Protein AF-A0AA43CAV2-F1 (afdb_monomer)

Solvent-accessible surface area (backbone atoms only — not comparable to full-atom values): 5050 Å² total; per-residue (Å²): 133,85,78,86,57,74,90,77,57,59,62,70,58,52,49,50,50,51,44,62,74,44,54,94,58,51,44,42,16,60,67,60,18,54,49,52,52,27,53,49,41,22,67,75,68,71,48,51,73,67,56,18,45,56,48,52,52,48,36,40,76,69,58,43,28,45,69,73,54,72,88,84,53,94,61,73,48,67,88,28,38,42,44,75,51,133

Foldseek 3Di:
DDDDDPVPDPLVVVLVQQCVVCPPHAAFFDVRNLVVQLVSSCVVVVDDSVVSNVSSVVCDVVVQKHWPDDPPDPDTGRVTGIDRHD

Structure (mmCIF, N/CA/C/O backbone):
data_AF-A0AA43CAV2-F1
#
_entry.id   AF-A0AA43CAV2-F1
#
loop_
_atom_site.group_PDB
_atom_site.id
_atom_site.type_symbol
_atom_site.label_atom_id
_atom_site.label_alt_id
_atom_site.label_comp_id
_atom_site.label_asym_id
_atom_site.label_entity_id
_atom_site.label_seq_id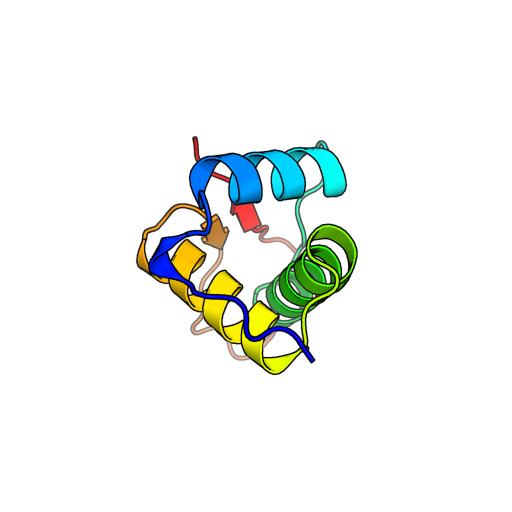
_atom_site.pdbx_PDB_ins_code
_atom_site.Cartn_x
_atom_site.Cartn_y
_atom_site.Cartn_z
_atom_site.occupancy
_atom_site.B_iso_or_equiv
_atom_site.auth_seq_id
_atom_site.auth_comp_id
_atom_site.auth_asym_id
_atom_site.auth_atom_id
_atom_site.pdbx_PDB_model_num
ATOM 1 N N . MET A 1 1 ? -10.012 5.764 20.084 1.00 43.47 1 MET A N 1
ATOM 2 C CA . MET A 1 1 ? -9.356 5.267 18.860 1.00 43.47 1 MET A CA 1
ATOM 3 C C . MET A 1 1 ? -10.201 4.114 18.371 1.00 43.47 1 MET A C 1
ATOM 5 O O . MET A 1 1 ? -10.317 3.137 19.098 1.00 43.47 1 MET A O 1
ATOM 9 N N . SER A 1 2 ? -10.901 4.295 17.253 1.00 52.34 2 SER A N 1
ATOM 10 C CA . SER A 1 2 ? -11.709 3.231 16.657 1.00 52.34 2 SER A CA 1
ATOM 11 C C . SER A 1 2 ? -10.763 2.276 15.946 1.00 52.34 2 SER A C 1
ATOM 13 O O . SER A 1 2 ? -10.029 2.704 15.065 1.00 52.34 2 SER A O 1
ATOM 15 N N . THR A 1 3 ? -10.730 1.022 16.380 1.00 61.22 3 THR A N 1
ATOM 16 C CA . THR A 1 3 ? -10.010 -0.052 15.695 1.00 61.22 3 THR A CA 1
ATOM 17 C C . THR A 1 3 ? -10.733 -0.333 14.383 1.00 61.22 3 THR A C 1
ATOM 19 O O . THR A 1 3 ? -11.936 -0.599 14.416 1.00 61.22 3 THR A O 1
ATOM 22 N N . LEU A 1 4 ? -10.048 -0.253 13.240 1.00 68.00 4 LEU A N 1
ATOM 23 C CA . LEU A 1 4 ? -10.637 -0.711 11.983 1.00 68.00 4 LEU A CA 1
ATOM 24 C C . LEU A 1 4 ? -10.896 -2.212 12.080 1.00 68.00 4 LEU A C 1
ATOM 26 O O . LEU A 1 4 ? -9.985 -2.986 12.364 1.00 68.00 4 LEU A O 1
ATOM 30 N N . VAL A 1 5 ? -12.143 -2.619 11.857 1.00 66.88 5 VAL A N 1
ATOM 31 C CA . VAL A 1 5 ? -12.524 -4.030 11.780 1.00 66.88 5 VAL A CA 1
ATOM 32 C C . VAL A 1 5 ? -12.335 -4.465 10.325 1.00 66.88 5 VAL A C 1
ATOM 34 O O . VAL A 1 5 ? -13.107 -4.040 9.465 1.00 66.88 5 VAL A O 1
ATOM 37 N N . PRO A 1 6 ? -11.323 -5.291 9.998 1.00 60.66 6 PRO A N 1
ATOM 38 C CA . PRO A 1 6 ? -10.986 -5.610 8.607 1.00 60.66 6 PRO A CA 1
ATOM 39 C C . PRO A 1 6 ? -12.118 -6.311 7.847 1.00 60.66 6 PRO A C 1
ATOM 41 O O . PRO A 1 6 ? -12.190 -6.221 6.625 1.00 60.66 6 PRO A O 1
ATOM 44 N N . GLU A 1 7 ? -13.000 -7.006 8.569 1.00 66.00 7 GLU A N 1
ATOM 45 C CA . GLU A 1 7 ? -14.160 -7.713 8.016 1.00 66.00 7 GLU A CA 1
ATOM 46 C C . GLU A 1 7 ? -15.278 -6.766 7.551 1.00 66.00 7 GLU A C 1
ATOM 48 O O . GLU A 1 7 ? -16.102 -7.158 6.728 1.00 66.00 7 GLU A O 1
ATOM 53 N N . GLU A 1 8 ? -15.289 -5.518 8.028 1.00 76.19 8 GLU A N 1
ATOM 54 C CA . GLU A 1 8 ? -16.272 -4.495 7.645 1.00 76.19 8 GLU A CA 1
ATOM 55 C C . GLU A 1 8 ? -15.776 -3.598 6.497 1.00 76.19 8 GLU A C 1
ATOM 57 O O . GLU A 1 8 ? -16.547 -2.817 5.937 1.00 76.19 8 GLU A O 1
ATOM 62 N N . ILE A 1 9 ? -14.497 -3.703 6.121 1.00 82.94 9 ILE A N 1
ATOM 63 C CA . ILE A 1 9 ? -13.907 -2.891 5.055 1.00 82.94 9 ILE A CA 1
ATOM 64 C C . ILE A 1 9 ? -14.228 -3.517 3.698 1.00 82.94 9 ILE A C 1
ATOM 66 O O . ILE A 1 9 ? -13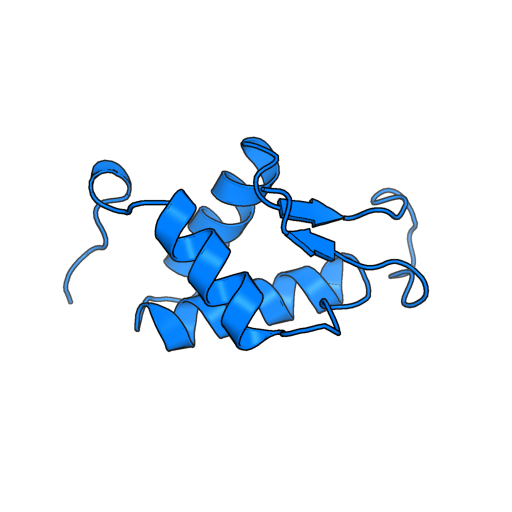.743 -4.598 3.353 1.00 82.94 9 ILE A O 1
ATOM 70 N N . ASP A 1 10 ? -14.988 -2.792 2.876 1.00 90.06 10 ASP A N 1
ATOM 71 C CA . ASP A 1 10 ? -15.162 -3.142 1.469 1.00 90.06 10 ASP A CA 1
ATOM 72 C C . ASP A 1 10 ? -13.861 -2.870 0.697 1.00 90.06 10 ASP A C 1
ATOM 74 O O . ASP A 1 10 ? -13.561 -1.751 0.274 1.00 90.06 10 ASP A O 1
ATOM 78 N N . LEU A 1 11 ? -13.076 -3.928 0.495 1.00 91.25 11 LEU A N 1
ATOM 79 C CA . LEU A 1 11 ? -11.807 -3.854 -0.227 1.00 91.25 11 LEU A CA 1
ATOM 80 C C . LEU A 1 11 ? -11.967 -3.444 -1.700 1.00 91.25 11 LEU A C 1
ATOM 82 O O . LEU A 1 11 ? -11.028 -2.893 -2.274 1.00 91.25 11 LEU A O 1
ATOM 86 N N . ASN A 1 12 ? -13.123 -3.693 -2.331 1.00 92.19 12 ASN A N 1
ATOM 87 C CA . ASN A 1 12 ? -13.359 -3.264 -3.714 1.00 92.19 12 ASN A CA 1
ATOM 88 C C . ASN A 1 12 ? -13.595 -1.762 -3.792 1.00 92.19 12 ASN A C 1
ATOM 90 O O . ASN A 1 12 ? -13.171 -1.115 -4.751 1.00 92.19 12 ASN A O 1
ATOM 94 N N . GLU A 1 13 ? -14.298 -1.211 -2.809 1.00 92.19 13 GLU A N 1
ATOM 95 C CA . GLU A 1 13 ? -14.454 0.232 -2.683 1.00 92.19 13 GLU A CA 1
ATOM 96 C C . GLU A 1 13 ? -13.111 0.891 -2.353 1.00 92.19 13 GLU A C 1
ATOM 98 O O . GLU A 1 13 ? -12.706 1.835 -3.028 1.00 92.19 13 GLU A O 1
ATOM 103 N N . LEU A 1 14 ? -12.342 0.312 -1.427 1.00 92.81 14 LEU A N 1
ATOM 104 C CA . LEU A 1 14 ? -11.014 0.818 -1.085 1.00 92.81 14 LEU A CA 1
ATOM 105 C C . LEU A 1 14 ? -10.063 0.838 -2.291 1.00 92.81 14 LEU A C 1
ATOM 107 O O . LEU A 1 14 ? -9.356 1.818 -2.530 1.00 92.81 14 LEU A O 1
ATOM 111 N N . ARG A 1 15 ? -10.082 -0.226 -3.100 1.00 92.88 15 ARG A N 1
ATOM 112 C CA . ARG A 1 15 ? -9.325 -0.299 -4.354 1.00 92.88 15 ARG A CA 1
ATOM 113 C C . ARG A 1 15 ? -9.735 0.798 -5.337 1.00 92.88 15 ARG A C 1
ATOM 115 O O . ARG A 1 15 ? -8.869 1.412 -5.958 1.00 92.88 15 ARG A O 1
ATOM 122 N N . ARG A 1 16 ? -11.040 1.046 -5.492 1.00 92.50 16 ARG A N 1
ATOM 123 C CA . ARG A 1 16 ? -11.555 2.117 -6.359 1.00 92.50 16 ARG A CA 1
ATOM 124 C C . ARG A 1 16 ? -11.105 3.493 -5.878 1.00 92.50 16 ARG A C 1
ATOM 126 O O . ARG A 1 16 ? -10.696 4.304 -6.702 1.00 92.50 16 ARG A O 1
ATOM 133 N N . GLN A 1 17 ? -11.098 3.727 -4.570 1.00 94.38 17 GLN A N 1
ATOM 134 C CA . GLN A 1 17 ? -10.609 4.978 -3.988 1.00 94.38 17 GLN A CA 1
ATOM 135 C C . GLN A 1 17 ? -9.103 5.163 -4.202 1.00 94.38 17 GLN A C 1
ATOM 137 O O . GLN A 1 17 ? -8.676 6.253 -4.571 1.00 94.38 17 GLN A O 1
ATOM 142 N N . LEU A 1 18 ? -8.299 4.099 -4.081 1.00 93.88 18 LEU A N 1
ATOM 143 C CA . LEU A 1 18 ? -6.883 4.138 -4.468 1.00 93.88 18 LEU A CA 1
ATOM 144 C C . LEU A 1 18 ? -6.714 4.479 -5.955 1.00 93.88 18 LEU A C 1
ATOM 146 O O . LEU A 1 18 ? -5.895 5.325 -6.305 1.00 93.88 18 LEU A O 1
ATOM 150 N N . GLN A 1 19 ? -7.516 3.871 -6.831 1.00 92.69 19 GLN A N 1
ATOM 151 C CA . GLN A 1 19 ? -7.473 4.157 -8.266 1.00 92.69 19 GLN A CA 1
ATOM 152 C C . GLN A 1 19 ? -7.829 5.615 -8.573 1.00 92.69 19 GLN A C 1
ATOM 154 O O . GLN A 1 19 ? -7.191 6.240 -9.414 1.00 92.69 19 GLN A O 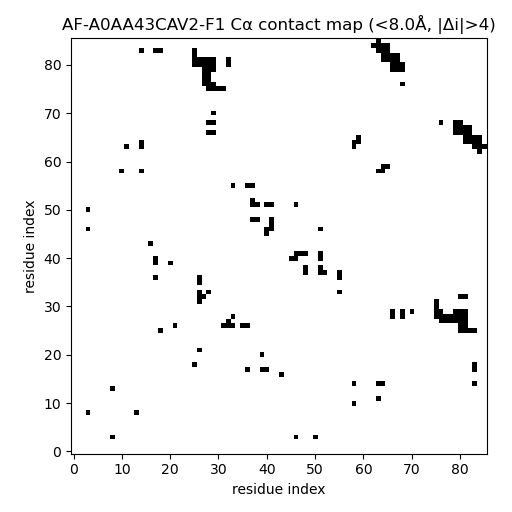1
ATOM 159 N N . GLN A 1 20 ? -8.805 6.182 -7.866 1.00 92.69 20 GLN A N 1
ATOM 160 C CA . GLN A 1 20 ? -9.148 7.600 -7.978 1.00 92.69 20 GLN A CA 1
ATOM 161 C C . GLN A 1 20 ? -8.055 8.516 -7.417 1.00 92.69 20 GLN A C 1
ATOM 163 O O . GLN A 1 20 ? -7.819 9.580 -7.982 1.00 92.69 20 GLN A O 1
ATOM 168 N N . HIS A 1 21 ? -7.383 8.110 -6.337 1.00 93.69 21 HIS A N 1
ATOM 169 C CA . HIS A 1 21 ? -6.319 8.888 -5.704 1.00 93.69 21 HIS A CA 1
ATOM 170 C C . HIS A 1 21 ? -5.084 9.031 -6.605 1.00 93.69 21 HIS A C 1
ATOM 172 O O . HIS A 1 21 ? -4.555 10.131 -6.741 1.00 93.69 21 HIS A O 1
ATOM 178 N N . PHE A 1 22 ? -4.640 7.940 -7.237 1.00 91.00 22 PHE A N 1
ATOM 179 C CA . PHE A 1 22 ? -3.464 7.941 -8.120 1.00 91.00 22 PHE A CA 1
ATOM 180 C C . PHE A 1 22 ? -3.793 8.283 -9.583 1.00 91.00 22 PHE A C 1
ATOM 182 O O . PHE A 1 22 ? -2.912 8.670 -10.351 1.00 91.00 22 PHE A O 1
ATOM 189 N N . GLY A 1 23 ? -5.063 8.179 -9.982 1.00 86.31 23 GLY A N 1
ATOM 190 C CA . GLY A 1 23 ? -5.502 8.473 -11.343 1.00 86.31 23 GLY A CA 1
ATOM 191 C C . GLY A 1 23 ? -4.837 7.560 -12.376 1.00 86.31 23 GLY A C 1
ATOM 192 O O . GLY A 1 23 ? -4.805 6.340 -12.221 1.00 86.31 23 GLY A O 1
ATOM 193 N N . GLU A 1 24 ? -4.325 8.154 -13.455 1.00 81.31 24 GLU A N 1
ATOM 194 C CA . GLU A 1 24 ? -3.680 7.431 -14.562 1.00 81.31 24 GLU A CA 1
ATOM 195 C C . GLU A 1 24 ? -2.208 7.087 -14.296 1.00 81.31 24 GLU A C 1
ATOM 197 O O . GLU A 1 24 ? -1.626 6.302 -15.045 1.00 81.31 24 GLU A O 1
ATOM 202 N N . VAL A 1 25 ? -1.603 7.660 -13.249 1.00 84.12 25 VAL A N 1
ATOM 203 C CA . VAL A 1 25 ? -0.186 7.464 -12.920 1.00 84.12 25 VAL A CA 1
ATOM 204 C C . VAL A 1 25 ? -0.084 6.650 -11.635 1.00 84.12 25 VAL A C 1
ATOM 206 O O . VAL A 1 25 ? -0.058 7.213 -10.539 1.00 84.12 25 VAL A O 1
ATOM 209 N N . PRO A 1 26 ? -0.051 5.314 -11.737 1.00 84.81 26 PRO A N 1
ATOM 210 C CA . PRO A 1 26 ? 0.162 4.483 -10.570 1.00 84.81 26 PRO A CA 1
ATOM 211 C C . PRO A 1 26 ? 1.537 4.722 -9.928 1.00 84.81 26 PRO A C 1
ATOM 213 O O . PRO A 1 26 ? 2.472 5.167 -10.599 1.00 84.81 26 PRO A O 1
ATOM 216 N N . PRO A 1 27 ? 1.696 4.360 -8.644 1.00 90.69 27 PRO A N 1
ATOM 217 C CA . PRO A 1 27 ? 2.984 4.421 -7.970 1.00 90.69 27 PRO A CA 1
ATOM 218 C C . PRO A 1 27 ? 4.041 3.560 -8.674 1.00 90.69 27 PRO A C 1
ATOM 220 O O . PRO A 1 27 ? 3.761 2.425 -9.075 1.00 90.69 27 PRO A O 1
ATOM 223 N N . ALA A 1 28 ? 5.254 4.097 -8.789 1.00 91.44 28 ALA A N 1
ATOM 224 C CA . ALA A 1 28 ? 6.409 3.423 -9.379 1.00 91.44 28 ALA A CA 1
ATOM 225 C C . ALA A 1 28 ? 7.285 2.762 -8.308 1.00 91.44 28 ALA A C 1
ATOM 227 O O . ALA A 1 28 ? 7.358 3.245 -7.171 1.00 91.44 28 ALA A O 1
ATOM 228 N N . GLY A 1 29 ? 7.982 1.691 -8.683 1.00 91.12 29 GLY A N 1
ATOM 229 C CA . GLY A 1 29 ? 8.818 0.926 -7.763 1.00 91.12 29 GLY A CA 1
ATOM 230 C C . GLY A 1 29 ? 8.013 0.091 -6.771 1.00 91.12 29 GLY A C 1
ATOM 231 O O . GLY A 1 29 ? 6.880 0.409 -6.394 1.00 91.12 29 GLY A O 1
ATOM 232 N N . TYR A 1 30 ? 8.597 -1.014 -6.326 1.00 90.31 30 TYR A N 1
ATOM 233 C CA . TYR A 1 30 ? 7.956 -1.893 -5.36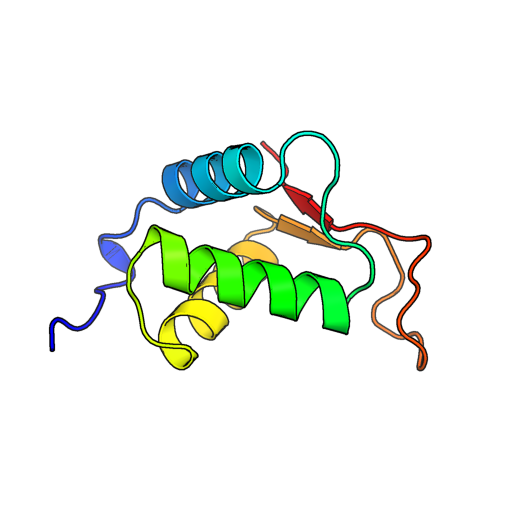3 1.00 90.31 30 TYR A CA 1
ATOM 234 C C . TYR A 1 30 ? 7.927 -1.245 -3.977 1.00 90.31 30 TYR A C 1
ATOM 236 O O . TYR A 1 30 ? 6.852 -1.004 -3.434 1.00 90.31 30 TYR A O 1
ATOM 244 N N . VAL A 1 31 ? 9.088 -0.917 -3.409 1.00 91.31 31 VAL A N 1
ATOM 245 C CA . VAL A 1 31 ? 9.231 -0.365 -2.053 1.00 91.31 31 VAL A CA 1
ATOM 246 C C . VAL A 1 31 ? 8.656 1.041 -1.975 1.00 91.31 31 VAL A C 1
ATOM 248 O O . VAL A 1 31 ? 7.878 1.352 -1.061 1.00 91.31 31 VAL A O 1
ATOM 251 N N . ARG A 1 32 ? 9.021 1.897 -2.936 1.00 91.38 32 ARG A N 1
ATOM 252 C CA . ARG A 1 32 ? 8.510 3.264 -2.989 1.00 91.38 32 ARG A CA 1
ATOM 253 C C . ARG A 1 32 ? 7.004 3.257 -3.226 1.00 91.38 32 ARG A C 1
ATOM 255 O O . ARG A 1 32 ? 6.270 3.813 -2.411 1.00 91.38 32 ARG A O 1
ATOM 262 N N . GLY A 1 33 ? 6.538 2.555 -4.257 1.00 94.12 33 GLY A N 1
ATOM 263 C CA . GLY A 1 33 ? 5.119 2.498 -4.583 1.00 94.12 33 GLY A CA 1
ATOM 264 C C . GLY A 1 33 ? 4.265 1.913 -3.458 1.00 94.12 33 GLY A C 1
ATOM 265 O O . GLY A 1 33 ? 3.213 2.460 -3.136 1.00 94.12 33 GLY A O 1
ATOM 266 N N . LYS A 1 34 ? 4.754 0.885 -2.755 1.00 94.69 34 LYS A N 1
ATOM 267 C CA . LYS A 1 34 ? 4.078 0.328 -1.571 1.00 94.69 34 LYS A CA 1
ATOM 268 C C . LYS A 1 34 ? 3.990 1.323 -0.414 1.00 94.69 34 LYS A C 1
ATOM 270 O O . LYS A 1 34 ? 3.022 1.318 0.344 1.00 94.69 34 LYS A O 1
ATOM 275 N N . THR A 1 35 ? 4.979 2.199 -0.268 1.00 95.50 35 THR A N 1
ATOM 276 C CA . THR A 1 35 ? 4.943 3.284 0.723 1.00 95.50 35 THR A CA 1
ATOM 277 C C . THR A 1 35 ? 3.915 4.347 0.351 1.00 95.50 35 THR A C 1
ATOM 279 O O . THR A 1 35 ? 3.143 4.764 1.212 1.00 95.50 35 THR A O 1
ATOM 282 N N . GLU A 1 36 ? 3.836 4.720 -0.925 1.00 96.31 36 GLU A N 1
ATOM 283 C CA . GLU A 1 36 ? 2.824 5.660 -1.424 1.00 96.31 36 GLU A CA 1
ATOM 284 C C . GLU A 1 36 ? 1.402 5.095 -1.263 1.00 96.31 36 GLU A C 1
ATOM 286 O O . GLU A 1 36 ? 0.516 5.791 -0.769 1.00 96.31 36 GLU A O 1
ATOM 291 N N . LEU A 1 37 ? 1.194 3.807 -1.559 1.00 96.50 37 LEU A N 1
ATOM 292 C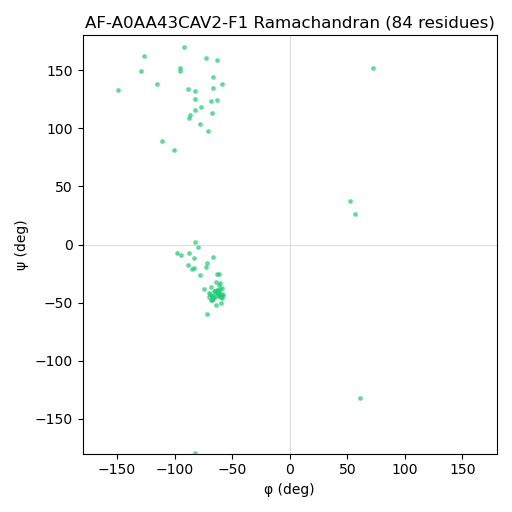 CA . LEU A 1 37 ? -0.080 3.112 -1.328 1.00 96.50 37 LEU A CA 1
ATOM 293 C C . LEU A 1 37 ? -0.504 3.142 0.149 1.00 96.50 37 LEU A C 1
ATOM 295 O O . LEU A 1 37 ? -1.655 3.461 0.449 1.00 96.50 37 LEU A O 1
ATOM 299 N N . ARG A 1 38 ? 0.418 2.857 1.081 1.00 96.94 38 ARG A N 1
ATOM 300 C CA . ARG A 1 38 ? 0.142 2.932 2.528 1.00 96.94 38 ARG A CA 1
ATOM 301 C C . ARG A 1 38 ? -0.232 4.351 2.954 1.00 96.94 38 ARG A C 1
ATOM 303 O O . ARG A 1 38 ? -1.213 4.528 3.674 1.00 96.94 38 ARG A O 1
ATOM 310 N N . ALA A 1 39 ? 0.499 5.359 2.477 1.00 97.31 39 ALA A N 1
ATOM 311 C CA . ALA A 1 39 ? 0.205 6.760 2.774 1.00 97.31 39 ALA A CA 1
ATOM 312 C C . ALA A 1 39 ? -1.178 7.186 2.248 1.00 97.31 39 ALA A C 1
ATOM 314 O O . ALA A 1 39 ? -1.929 7.847 2.967 1.00 97.31 39 ALA A O 1
ATOM 315 N N . ALA A 1 40 ? -1.551 6.757 1.039 1.00 96.50 40 ALA A N 1
ATOM 316 C CA . ALA A 1 40 ? -2.875 7.018 0.481 1.00 96.50 40 ALA A CA 1
ATOM 317 C C . ALA A 1 40 ? -3.984 6.381 1.332 1.00 96.50 40 ALA A C 1
ATOM 319 O O . ALA A 1 40 ? -4.975 7.041 1.639 1.00 96.50 40 ALA A O 1
ATOM 320 N N . LEU A 1 41 ? -3.807 5.137 1.791 1.00 95.12 41 LEU A N 1
ATOM 321 C CA . LEU A 1 41 ? -4.781 4.482 2.673 1.00 95.12 41 LEU A CA 1
ATOM 322 C C . LEU A 1 41 ? -4.941 5.187 4.024 1.00 95.12 41 LEU A C 1
ATOM 324 O O . LEU A 1 41 ? -6.071 5.331 4.491 1.00 95.12 41 LEU A O 1
ATOM 328 N N . VAL A 1 42 ? -3.847 5.678 4.618 1.00 95.81 42 VAL A N 1
ATOM 329 C CA . VAL A 1 42 ? -3.906 6.509 5.835 1.00 95.81 42 VAL A CA 1
ATOM 330 C C . VAL A 1 42 ? -4.756 7.753 5.595 1.00 95.81 42 VAL A C 1
ATOM 332 O O . VAL A 1 42 ? -5.595 8.093 6.423 1.00 95.81 42 VAL A O 1
ATOM 335 N N . GLN A 1 43 ? -4.597 8.418 4.450 1.00 94.94 43 GLN A N 1
ATOM 336 C CA . GLN A 1 43 ? -5.385 9.608 4.127 1.00 94.94 43 GLN A CA 1
ATOM 337 C C . GLN A 1 43 ? -6.862 9.288 3.868 1.00 94.94 43 GLN A C 1
ATOM 339 O O . GLN A 1 43 ? -7.734 10.007 4.355 1.00 94.94 43 GLN A O 1
ATOM 344 N N . ILE A 1 44 ? -7.141 8.210 3.136 1.00 93.69 44 ILE A N 1
ATOM 345 C CA . ILE A 1 44 ? -8.494 7.801 2.745 1.00 93.69 44 ILE A CA 1
ATOM 346 C C . ILE A 1 44 ? -9.313 7.347 3.960 1.00 93.69 44 ILE A C 1
ATOM 348 O O . ILE A 1 44 ? -10.448 7.781 4.139 1.00 93.69 44 ILE A O 1
ATOM 352 N N . LEU A 1 45 ? -8.736 6.488 4.805 1.00 91.50 45 LEU A N 1
ATOM 353 C CA . LEU A 1 45 ? -9.444 5.865 5.927 1.00 91.50 45 LEU A CA 1
ATOM 354 C C . LEU A 1 45 ? -9.200 6.561 7.270 1.00 91.50 45 LEU A C 1
ATOM 356 O O . LEU A 1 45 ? -9.834 6.194 8.257 1.00 91.50 45 LEU A O 1
ATOM 360 N N . GLN A 1 46 ? -8.284 7.538 7.327 1.00 92.44 46 GLN A N 1
ATOM 361 C CA . GLN A 1 46 ? -7.804 8.146 8.577 1.00 92.44 46 GLN A CA 1
ATOM 362 C C . GLN A 1 46 ? -7.318 7.078 9.579 1.00 92.44 46 GLN A C 1
ATOM 364 O O . GLN A 1 46 ? -7.548 7.179 10.786 1.00 92.44 46 GLN A O 1
ATOM 369 N N . CYS A 1 47 ? -6.673 6.030 9.055 1.00 91.56 47 CYS A N 1
ATOM 370 C CA . CYS A 1 47 ? -6.191 4.879 9.812 1.00 91.56 47 CYS A CA 1
ATOM 371 C C . CYS A 1 47 ? -4.742 5.047 10.280 1.00 91.56 47 CYS A C 1
ATOM 373 O O . CYS A 1 47 ? -4.035 5.967 9.867 1.00 91.56 47 CYS A O 1
ATOM 375 N N . SER A 1 48 ? -4.283 4.150 11.152 1.00 94.50 48 SER A N 1
ATOM 376 C CA . SER A 1 48 ? -2.871 4.092 11.531 1.00 94.50 48 SER A CA 1
ATOM 377 C C . SER A 1 48 ? -1.989 3.532 10.408 1.00 94.50 48 SER A C 1
ATOM 379 O O . SER A 1 48 ? -2.452 2.819 9.518 1.00 94.50 48 SER A O 1
ATOM 381 N N . GLU A 1 49 ? -0.682 3.802 10.480 1.00 94.75 49 GLU A N 1
ATOM 382 C CA . GLU A 1 49 ? 0.305 3.243 9.541 1.00 94.75 49 GLU A CA 1
ATOM 383 C C . GLU A 1 49 ? 0.354 1.708 9.581 1.00 94.75 49 GLU A C 1
ATOM 385 O O . GLU A 1 49 ? 0.562 1.061 8.559 1.00 94.75 49 GLU A O 1
ATOM 390 N N . LEU A 1 50 ? 0.120 1.113 10.754 1.00 94.31 50 LEU A N 1
ATOM 391 C CA . LEU A 1 50 ? 0.059 -0.340 10.897 1.00 94.31 50 LEU A CA 1
ATOM 392 C C . LEU A 1 50 ? -1.166 -0.920 10.179 1.00 94.31 50 LEU A C 1
ATOM 394 O O . LEU A 1 50 ? -1.058 -1.922 9.478 1.00 94.31 50 LEU A O 1
ATOM 398 N N . GLU A 1 51 ? -2.330 -0.287 10.344 1.00 93.38 51 GLU A N 1
ATOM 399 C CA . GLU A 1 51 ? -3.563 -0.710 9.672 1.00 93.38 51 GLU A CA 1
ATOM 400 C C . GLU A 1 51 ? -3.445 -0.545 8.153 1.00 93.38 51 GLU A C 1
ATOM 402 O O . GLU A 1 51 ? -3.865 -1.426 7.403 1.00 93.38 51 GLU A O 1
ATOM 407 N N . SER A 1 52 ? -2.837 0.547 7.679 1.00 95.12 52 SER A N 1
ATOM 408 C CA . SER A 1 52 ? -2.621 0.754 6.246 1.00 95.12 52 SER A CA 1
ATOM 409 C C . SER A 1 52 ? -1.667 -0.280 5.649 1.00 95.12 52 SER A C 1
ATOM 411 O O . SER A 1 52 ? -1.935 -0.789 4.563 1.00 95.12 52 SER A O 1
ATOM 413 N N . GLU A 1 53 ? -0.601 -0.653 6.359 1.00 95.75 53 GLU A N 1
ATOM 414 C CA . GLU A 1 53 ? 0.303 -1.727 5.943 1.00 95.75 53 GLU A CA 1
ATOM 415 C C . GLU A 1 53 ? -0.427 -3.064 5.802 1.00 95.75 53 GLU A C 1
ATOM 417 O O . GLU A 1 53 ? -0.373 -3.685 4.739 1.00 95.75 53 GLU A O 1
ATOM 422 N N . GLN A 1 54 ? -1.193 -3.455 6.823 1.00 94.44 54 GLN A N 1
ATOM 423 C CA . GLN A 1 54 ? -1.987 -4.686 6.799 1.00 94.44 54 GLN A CA 1
ATOM 424 C C . GLN A 1 54 ? -2.997 -4.705 5.645 1.00 94.44 54 GLN A C 1
ATOM 426 O O . GLN A 1 54 ? -3.224 -5.750 5.025 1.00 94.44 54 GLN A O 1
ATOM 431 N N . LEU A 1 55 ? -3.601 -3.555 5.330 1.00 94.38 55 LEU A N 1
ATOM 432 C CA . LEU A 1 55 ? -4.538 -3.424 4.218 1.00 94.38 55 LEU A CA 1
ATOM 433 C C . LEU A 1 55 ? -3.848 -3.527 2.859 1.00 94.38 55 LEU A C 1
ATOM 435 O O . LEU A 1 55 ? -4.341 -4.259 2.001 1.00 94.38 55 LEU A O 1
ATOM 439 N N . VAL A 1 56 ? -2.711 -2.854 2.656 1.00 95.31 56 VAL A N 1
ATOM 440 C CA . VAL A 1 56 ? -1.935 -2.977 1.410 1.00 95.31 56 VAL A CA 1
ATOM 441 C C . VAL A 1 56 ? -1.493 -4.425 1.199 1.00 95.31 56 VAL A C 1
ATOM 443 O O . VAL A 1 56 ? -1.699 -4.965 0.112 1.00 95.31 56 VAL A O 1
ATOM 446 N N . ASP A 1 57 ? -0.980 -5.087 2.237 1.00 94.38 57 ASP A N 1
ATOM 447 C CA . ASP A 1 57 ? -0.597 -6.500 2.170 1.00 94.38 57 ASP A CA 1
ATOM 448 C C . ASP A 1 57 ? -1.790 -7.404 1.843 1.00 94.38 57 ASP A C 1
ATOM 450 O O . ASP A 1 57 ? -1.680 -8.320 1.026 1.00 94.38 57 ASP A O 1
ATOM 454 N N . THR A 1 58 ? -2.959 -7.127 2.425 1.00 94.06 58 THR A N 1
ATOM 455 C CA . THR A 1 58 ? -4.189 -7.879 2.145 1.00 94.06 58 THR A CA 1
ATOM 456 C C . THR A 1 58 ? -4.649 -7.695 0.698 1.00 94.06 58 THR A C 1
ATOM 458 O O . THR A 1 58 ? -4.995 -8.677 0.035 1.00 94.06 58 THR A O 1
ATOM 461 N N . LEU A 1 59 ? -4.648 -6.461 0.187 1.00 94.06 59 LEU A N 1
ATOM 462 C CA . LEU A 1 59 ? -5.008 -6.157 -1.201 1.00 94.06 59 LEU A CA 1
ATOM 463 C C . LEU A 1 59 ? -4.041 -6.833 -2.182 1.00 94.06 59 LEU A C 1
ATOM 465 O O . LEU A 1 59 ? -4.478 -7.398 -3.188 1.00 94.06 59 LEU A O 1
ATOM 469 N N . GLU A 1 60 ? -2.743 -6.818 -1.877 1.00 94.25 60 GLU A N 1
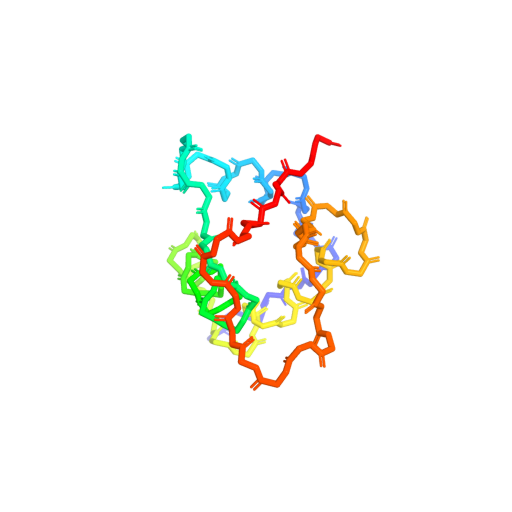ATOM 470 C CA . GLU A 1 60 ? -1.706 -7.459 -2.685 1.00 94.25 60 GLU A CA 1
ATOM 471 C C . GLU A 1 60 ? -1.854 -8.989 -2.677 1.00 94.25 60 GLU A C 1
ATOM 473 O O . GLU A 1 60 ? -1.867 -9.623 -3.735 1.00 94.25 60 GLU A O 1
ATOM 478 N N . ALA A 1 61 ? -2.047 -9.594 -1.500 1.00 93.06 61 ALA A N 1
ATOM 479 C CA . ALA A 1 61 ? -2.241 -11.037 -1.348 1.00 93.06 61 ALA A CA 1
ATOM 480 C C . ALA A 1 61 ? -3.497 -11.539 -2.080 1.00 93.06 61 ALA A C 1
ATOM 482 O O . ALA A 1 61 ? -3.496 -12.634 -2.648 1.00 93.06 61 ALA A O 1
ATOM 483 N N . ARG A 1 62 ? -4.558 -10.721 -2.116 1.00 92.56 62 ARG A N 1
ATOM 484 C CA . ARG A 1 62 ? -5.798 -10.993 -2.862 1.00 92.56 62 ARG A CA 1
ATOM 485 C C . ARG A 1 62 ? -5.714 -10.627 -4.348 1.00 92.56 62 ARG A C 1
ATOM 487 O O . ARG A 1 62 ? -6.703 -10.797 -5.054 1.00 92.56 62 ARG A O 1
ATOM 494 N N . ARG A 1 63 ? -4.557 -10.154 -4.831 1.00 92.88 63 ARG A N 1
ATOM 495 C CA . ARG A 1 63 ? -4.321 -9.687 -6.213 1.00 92.88 63 ARG A CA 1
ATOM 496 C C . ARG A 1 63 ? -5.254 -8.561 -6.671 1.00 92.88 63 ARG A C 1
ATOM 498 O O . ARG A 1 63 ? -5.490 -8.397 -7.862 1.00 92.88 63 ARG A O 1
ATOM 505 N N . MET A 1 64 ? -5.765 -7.780 -5.726 1.00 93.31 64 MET A N 1
ATOM 506 C CA . MET A 1 64 ? -6.553 -6.574 -6.000 1.00 93.31 64 MET A CA 1
ATOM 507 C C . MET A 1 64 ? -5.648 -5.402 -6.397 1.00 93.31 64 MET A C 1
ATOM 509 O O . MET A 1 64 ? -6.052 -4.502 -7.129 1.00 93.31 64 MET A O 1
ATOM 513 N N . ILE A 1 65 ? -4.400 -5.442 -5.933 1.00 93.62 65 ILE A N 1
ATOM 514 C CA . ILE A 1 65 ? -3.296 -4.612 -6.408 1.00 93.62 65 ILE A CA 1
ATOM 515 C C . ILE A 1 65 ? -2.114 -5.527 -6.736 1.00 93.62 65 ILE A C 1
ATOM 517 O O . ILE A 1 65 ? -1.953 -6.587 -6.125 1.00 93.62 65 ILE A O 1
ATOM 521 N N . GLN A 1 66 ? -1.291 -5.148 -7.705 1.00 93.19 66 GLN A N 1
ATOM 522 C CA . GLN A 1 66 ? -0.170 -5.964 -8.153 1.00 93.19 66 GLN A CA 1
ATOM 523 C C . GLN A 1 66 ? 0.967 -5.083 -8.654 1.00 93.19 66 GLN A C 1
ATOM 525 O O . GLN A 1 66 ? 0.743 -4.199 -9.461 1.00 93.19 66 GLN A O 1
ATOM 530 N N . TYR A 1 67 ? 2.193 -5.357 -8.227 1.00 91.75 67 TYR A N 1
ATOM 531 C CA . TYR A 1 67 ? 3.384 -4.787 -8.852 1.00 91.75 67 TYR A CA 1
ATOM 532 C C . TYR A 1 67 ? 3.775 -5.593 -10.101 1.00 91.75 67 TYR A C 1
ATOM 534 O O . TYR A 1 67 ? 3.818 -6.825 -10.023 1.00 91.75 67 TYR A O 1
ATOM 542 N N . ASP A 1 68 ? 4.038 -4.921 -11.226 1.00 89.06 68 ASP A N 1
ATOM 543 C CA . ASP A 1 68 ? 4.389 -5.567 -12.506 1.00 89.06 68 ASP A CA 1
ATOM 544 C C . ASP A 1 68 ? 5.863 -5.952 -12.659 1.00 89.06 68 ASP A C 1
ATOM 546 O O . ASP A 1 68 ? 6.175 -6.809 -13.486 1.00 89.06 68 ASP A O 1
ATOM 550 N N . GLY A 1 69 ? 6.757 -5.347 -11.877 1.00 86.06 69 GLY A N 1
ATOM 551 C CA . GLY A 1 69 ? 8.190 -5.642 -11.924 1.00 86.06 69 GLY A CA 1
ATOM 552 C C . GLY A 1 69 ? 8.586 -6.880 -11.112 1.00 86.06 69 GLY A C 1
ATOM 553 O O . GLY A 1 69 ? 7.757 -7.529 -10.460 1.00 86.06 69 GLY A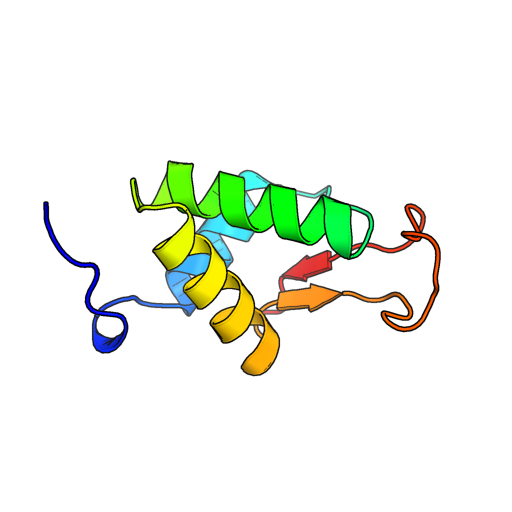 O 1
ATOM 554 N N . ASP A 1 70 ? 9.883 -7.199 -11.098 1.00 82.56 70 ASP A N 1
ATOM 555 C CA . ASP A 1 70 ? 10.407 -8.289 -10.273 1.00 82.56 70 ASP A CA 1
ATOM 556 C C . ASP A 1 70 ? 10.736 -7.803 -8.853 1.00 82.56 70 ASP A C 1
ATOM 558 O O . ASP A 1 70 ? 11.677 -7.059 -8.596 1.00 82.56 70 ASP A O 1
ATOM 562 N N . LYS A 1 71 ? 9.957 -8.285 -7.882 1.00 80.50 71 LYS A N 1
ATOM 563 C CA . LYS A 1 71 ? 10.113 -7.963 -6.452 1.00 80.50 71 LYS A CA 1
ATOM 564 C C . LYS A 1 71 ? 11.411 -8.508 -5.842 1.00 80.50 71 LYS A C 1
ATOM 566 O O . LYS A 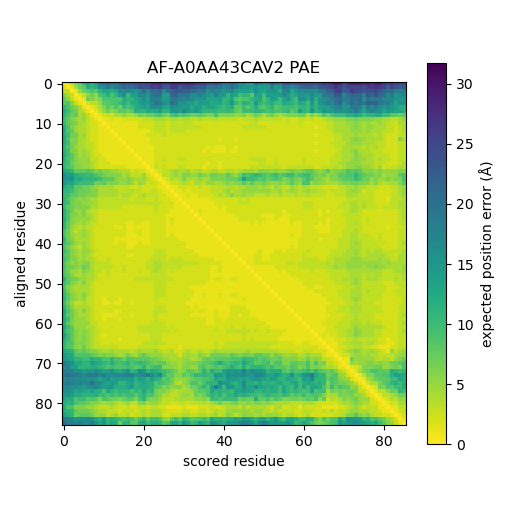1 71 ? 11.701 -8.221 -4.684 1.00 80.50 71 LYS A O 1
ATOM 571 N N . ARG A 1 72 ? 12.132 -9.376 -6.562 1.00 78.19 72 ARG A N 1
ATOM 572 C CA . ARG A 1 72 ? 13.409 -9.965 -6.128 1.00 78.19 72 ARG A CA 1
ATOM 573 C C . ARG A 1 72 ? 14.611 -9.106 -6.496 1.00 78.19 72 ARG A C 1
ATOM 575 O O . ARG A 1 72 ? 15.721 -9.435 -6.075 1.00 78.19 72 ARG A O 1
ATOM 582 N N . GLU A 1 73 ? 14.413 -8.044 -7.268 1.00 70.88 73 GLU A N 1
ATOM 583 C CA . GLU A 1 73 ? 15.494 -7.124 -7.583 1.00 70.88 73 GLU A CA 1
ATOM 584 C C . GLU A 1 73 ? 15.945 -6.376 -6.328 1.00 70.88 73 GLU A C 1
ATOM 586 O O . GLU A 1 73 ? 15.149 -5.929 -5.504 1.00 70.88 73 GLU A O 1
ATOM 591 N N . ALA A 1 74 ? 17.265 -6.286 -6.154 1.00 60.97 74 ALA A N 1
ATOM 592 C CA . ALA A 1 74 ? 17.871 -5.646 -4.988 1.00 60.97 74 ALA A CA 1
ATOM 593 C C . ALA A 1 74 ? 17.723 -4.114 -5.009 1.00 60.97 74 ALA A C 1
ATOM 595 O O . ALA A 1 74 ? 17.937 -3.459 -3.989 1.00 60.97 74 ALA A O 1
ATOM 596 N N . VAL A 1 75 ? 17.392 -3.552 -6.173 1.00 74.56 75 VAL A N 1
ATOM 597 C CA . VAL A 1 75 ? 17.149 -2.128 -6.390 1.00 74.56 75 VAL A CA 1
ATOM 598 C C . VAL A 1 75 ? 15.687 -1.960 -6.774 1.00 74.56 75 VAL A C 1
ATOM 600 O O . VAL A 1 75 ? 15.153 -2.757 -7.539 1.00 74.56 75 VAL A O 1
ATOM 603 N N . ASP A 1 76 ? 15.051 -0.929 -6.225 1.00 76.00 76 ASP A N 1
ATOM 604 C CA . ASP A 1 76 ? 13.670 -0.606 -6.556 1.00 76.00 76 ASP A CA 1
ATOM 605 C C . ASP A 1 76 ? 13.586 -0.124 -8.012 1.00 76.00 76 ASP A C 1
ATOM 607 O O . ASP A 1 76 ? 14.134 0.927 -8.352 1.00 76.00 76 ASP A O 1
ATOM 611 N N . ASP A 1 77 ? 12.935 -0.908 -8.869 1.00 76.50 77 ASP A N 1
ATOM 612 C CA . ASP A 1 77 ? 12.791 -0.599 -10.291 1.00 76.50 77 ASP A CA 1
ATOM 613 C C . ASP A 1 77 ? 11.708 0.468 -10.512 1.00 76.50 77 ASP A C 1
ATOM 615 O O . ASP A 1 77 ? 10.512 0.203 -10.425 1.00 76.50 77 ASP A O 1
ATOM 619 N N . LEU A 1 78 ? 12.122 1.707 -10.784 1.00 78.00 78 LEU A N 1
ATOM 620 C CA . LEU A 1 78 ? 11.199 2.831 -10.993 1.00 78.00 78 LEU A CA 1
ATOM 621 C C . LEU A 1 78 ? 10.577 2.857 -12.398 1.00 78.00 78 LEU A C 1
ATOM 623 O O . LEU A 1 78 ? 9.772 3.743 -12.685 1.00 78.00 78 LEU A O 1
ATOM 627 N N . GLU A 1 79 ? 10.959 1.923 -13.271 1.00 81.44 79 GLU A N 1
ATOM 628 C CA . GLU A 1 79 ? 10.360 1.749 -14.598 1.00 81.44 79 GLU A CA 1
ATOM 629 C C . GLU A 1 79 ? 9.097 0.874 -14.544 1.00 81.44 79 GLU A C 1
ATOM 631 O O . GLU A 1 79 ? 8.238 0.960 -15.425 1.00 81.44 79 GLU A O 1
ATOM 636 N N . SER A 1 80 ? 8.951 0.074 -13.487 1.00 84.94 80 SER A N 1
ATOM 637 C CA . SER A 1 80 ? 7.779 -0.749 -13.210 1.00 84.94 80 SER A CA 1
ATOM 638 C C . SER A 1 80 ? 6.800 -0.060 -12.259 1.00 84.94 80 SER A C 1
ATOM 640 O O . SER A 1 80 ? 7.168 0.693 -11.353 1.00 84.94 80 SER A O 1
ATOM 642 N N . PHE A 1 81 ? 5.516 -0.371 -12.432 1.00 88.69 81 PHE A N 1
ATOM 643 C CA . PHE A 1 81 ? 4.425 0.290 -11.721 1.00 88.69 81 PHE A CA 1
ATOM 644 C C . PHE A 1 81 ? 3.504 -0.703 -11.013 1.00 88.69 81 PHE A C 1
ATOM 646 O O . PHE A 1 81 ? 3.465 -1.898 -11.320 1.00 88.69 81 PHE A O 1
ATOM 653 N N . TRP A 1 82 ? 2.728 -0.188 -10.063 1.00 91.62 82 TRP A N 1
ATOM 654 C CA . TRP A 1 82 ? 1.624 -0.918 -9.451 1.00 91.62 82 TRP A CA 1
ATOM 655 C C . TRP A 1 82 ? 0.365 -0.852 -10.319 1.00 91.62 82 TRP A C 1
ATOM 657 O O . TRP A 1 82 ? -0.158 0.215 -10.609 1.00 91.62 82 TRP A O 1
ATOM 667 N N . ARG A 1 83 ? -0.210 -1.994 -10.679 1.00 90.31 83 ARG A N 1
ATOM 668 C CA . ARG A 1 83 ? -1.566 -2.087 -11.221 1.00 90.31 83 ARG A CA 1
ATOM 669 C C . ARG A 1 83 ? -2.596 -2.235 -10.111 1.00 90.31 83 ARG A C 1
ATOM 671 O O . ARG A 1 83 ? -2.473 -3.077 -9.225 1.00 90.31 83 ARG A O 1
ATOM 678 N N . LEU A 1 84 ? -3.667 -1.459 -10.222 1.00 86.88 84 LEU A N 1
ATOM 679 C CA . LEU A 1 84 ? -4.866 -1.563 -9.393 1.00 86.88 84 LEU A CA 1
ATOM 680 C C . LEU A 1 84 ? -5.930 -2.314 -10.217 1.00 86.88 84 LEU A C 1
ATOM 682 O O . LEU A 1 84 ? -6.737 -1.697 -10.910 1.00 86.88 84 LEU A O 1
ATOM 686 N N . ALA A 1 85 ? -5.848 -3.649 -10.241 1.00 70.19 85 ALA A N 1
ATOM 687 C CA . ALA A 1 85 ? -6.641 -4.508 -11.132 1.00 70.19 85 ALA A CA 1
ATOM 688 C C . ALA A 1 85 ? -8.151 -4.465 -10.800 1.00 70.19 85 ALA A C 1
ATOM 690 O O . ALA A 1 85 ? -8.485 -4.354 -9.628 1.00 70.19 85 ALA A O 1
ATOM 691 N N . PRO A 1 86 ? -9.075 -4.528 -11.779 1.00 58.62 86 PRO A N 1
ATOM 692 C CA . PRO A 1 86 ? -10.514 -4.570 -11.515 1.00 58.62 86 PRO A CA 1
ATOM 693 C C . PRO A 1 86 ? -10.960 -5.779 -10.684 1.00 58.62 86 PRO A C 1
ATOM 695 O O . PRO A 1 86 ? -10.467 -6.897 -10.952 1.00 58.62 86 PRO A O 1
#

Nearest PDB structures (foldseek):
  6hk6-assembly2_C  TM=5.936E-01  e=1.134E-01  Homo sapiens
  3gp8-assembly1_A  TM=6.650E-01  e=3.957E-01  Deinococcus radiodurans R1 = ATCC 13939 = DSM 20539
  8yti-assembly1_V  TM=4.870E-01  e=7.641E-01  Homo sapiens
  4ets-assembly1_B  TM=4.205E-01  e=4.227E-01  Campylobacter jejuni subsp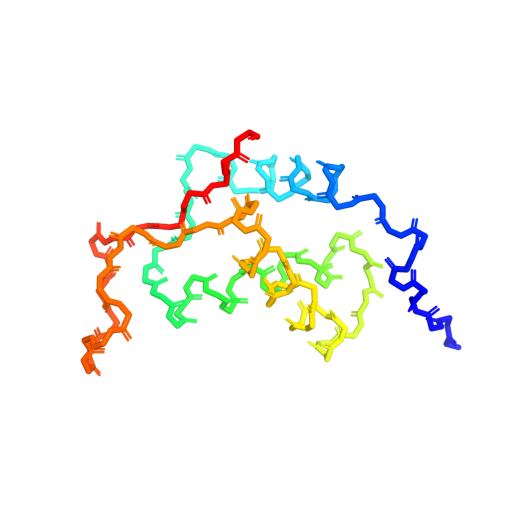. jejuni
  2dpd-assembly1_B  TM=4.233E-01  e=2.498E+00  Bacillus subtilis

Secondary structure (DSSP, 8-state):
-PPP-GGG--HHHHHHHHHHHHTTSPPBTHHHHHHHHHHHHHHHH---HHHHHHHHHHHHHTTSSEE-S-TT-SS--TTSBEE---

Mean predicted aligned error: 5.14 Å

Radius of gyration: 12.59 Å; Cα contacts (8 Å, |Δi|>4): 102; chains: 1; bounding box: 34×21×34 Å

pLDDT: mean 86.87, std 11.32, range [43.47, 97.31]

Sequence (86 aa):
MSTLVPEEIDLNELRRQLQQHFGEVPPAGYVRGKTELRAALVQILQCSELESEQLVDTLEARRMIQYDGDKREAVDDLESFWRLAP